Protein AF-A0A135VNR6-F1 (afdb_monomer_lite)

Radius of gyration: 30.49 Å; chains: 1; bounding box: 58×22×102 Å

Sequence (135 aa):
MLNSDSDGDTMPDKFEIDVGLDPNNPADGNQDADGDNLSNAQEYSRGLNLFSIDSDSDLMDDLWEVENGLDPLVDDSMLDLDGDGITNLQEYLNGTNPQIPEAMETTVIWIATPVLVIAGISAFVYVLKRRETWN

Foldseek 3Di:
DQQDQQCPLQDGNVVCVVVVHDSNDSVQQQDQQCPLPQGVNNCVVLVADSNDLQRCPLPAGPVVCVVQVHRSNDNQQQPQQCPQPAGPVNCRVVVHRSNDRDDPPPPVPPPPVVVVVVVVVVVVVVVVVVVVVPD

pLDDT: mean 88.65, std 15.06, range [51.91, 98.69]

Secondary structure (DSSP, 8-state):
-TTS-SSSSSS-HHHHHHHT--TT-TTSTTS-SSSSS--HHHHHHHT--TT-SSSSSSSS-HHHHHHHT--TTS--TT--SSSSS--HHHHHHHT--TTS-------TTSSHHHHHHHHHHHHHHHHHHHHHTT-

Structure (mmCIF, N/CA/C/O backbone):
data_AF-A0A135VNR6-F1
#
_entry.id   AF-A0A135VNR6-F1
#
loop_
_atom_site.group_PDB
_atom_site.id
_atom_site.type_symbol
_atom_site.label_atom_id
_atom_site.label_alt_id
_atom_site.label_comp_id
_atom_site.label_asym_id
_atom_site.label_entity_id
_atom_site.label_seq_id
_atom_site.pdbx_PDB_ins_code
_atom_site.Cartn_x
_atom_site.Cartn_y
_atom_site.Cartn_z
_atom_site.occupancy
_atom_site.B_iso_or_equiv
_atom_site.auth_seq_id
_atom_site.auth_comp_id
_atom_site.auth_asym_id
_atom_site.auth_atom_id
_atom_site.pdbx_PDB_model_num
ATOM 1 N N . MET A 1 1 ? 8.363 -6.045 -29.506 1.00 61.81 1 MET A N 1
ATOM 2 C CA . MET A 1 1 ? 9.253 -6.353 -28.374 1.00 61.81 1 MET A CA 1
ATOM 3 C C . MET A 1 1 ? 8.871 -5.582 -27.118 1.00 61.81 1 MET A C 1
ATOM 5 O O . MET A 1 1 ? 9.288 -6.006 -26.075 1.00 61.81 1 MET A O 1
ATOM 9 N N . LEU A 1 2 ? 7.976 -4.586 -27.183 1.00 64.12 2 LEU A N 1
ATOM 10 C CA . LEU A 1 2 ? 7.523 -3.801 -26.021 1.00 64.12 2 LEU A CA 1
ATOM 11 C C . LEU A 1 2 ? 6.749 -4.578 -24.930 1.00 64.12 2 LEU A C 1
ATOM 13 O O . LEU A 1 2 ? 6.486 -4.033 -23.874 1.00 64.12 2 LEU A O 1
ATOM 17 N N . ASN A 1 3 ? 6.353 -5.828 -25.187 1.00 76.38 3 ASN A N 1
ATOM 18 C CA . ASN A 1 3 ? 5.758 -6.706 -24.166 1.00 76.38 3 ASN A CA 1
ATOM 19 C C . ASN A 1 3 ? 6.787 -7.719 -23.628 1.00 76.38 3 ASN A C 1
ATOM 21 O O . ASN A 1 3 ? 6.398 -8.724 -23.040 1.00 76.38 3 ASN A O 1
ATOM 25 N N . SER A 1 4 ? 8.064 -7.536 -23.969 1.00 93.25 4 SER A N 1
ATOM 26 C CA . SER A 1 4 ? 9.166 -8.255 -23.339 1.00 93.25 4 SER A CA 1
ATOM 27 C C . SER A 1 4 ? 9.457 -7.603 -21.995 1.00 93.25 4 SER A C 1
ATOM 29 O O . SER A 1 4 ? 9.049 -6.472 -21.775 1.00 93.25 4 SER A O 1
ATOM 31 N N . ASP A 1 5 ? 10.138 -8.342 -21.141 1.00 95.38 5 ASP A N 1
ATOM 32 C CA . ASP A 1 5 ? 10.799 -7.872 -19.928 1.00 95.38 5 ASP A CA 1
ATOM 33 C C . ASP A 1 5 ? 12.298 -8.020 -20.240 1.00 95.38 5 ASP A C 1
ATOM 35 O O . ASP A 1 5 ? 12.792 -9.148 -20.390 1.00 95.38 5 ASP A O 1
ATOM 39 N N . SER A 1 6 ? 12.950 -6.917 -20.615 1.00 96.75 6 SER A N 1
ATOM 40 C CA . SER A 1 6 ? 14.284 -6.939 -21.231 1.00 96.75 6 SER A CA 1
ATOM 41 C C . SER A 1 6 ? 15.415 -7.128 -20.224 1.00 96.75 6 SER A C 1
ATOM 43 O O . SER A 1 6 ? 16.438 -7.724 -20.585 1.00 96.75 6 SER A O 1
ATOM 45 N N . ASP A 1 7 ? 15.247 -6.682 -18.984 1.00 96.00 7 ASP A N 1
ATOM 46 C CA . ASP A 1 7 ? 16.229 -6.839 -17.913 1.00 96.00 7 ASP A CA 1
ATOM 47 C C . ASP A 1 7 ? 15.869 -7.908 -16.869 1.00 96.00 7 ASP A C 1
ATOM 49 O O . ASP A 1 7 ? 16.750 -8.345 -16.119 1.00 96.00 7 ASP A O 1
ATOM 53 N N . GLY A 1 8 ? 14.651 -8.443 -16.919 1.00 95.94 8 GLY A N 1
ATOM 54 C CA . GLY A 1 8 ? 14.213 -9.593 -16.141 1.00 95.94 8 GLY A CA 1
ATOM 55 C C . GLY A 1 8 ? 13.763 -9.240 -14.729 1.00 95.94 8 GLY A C 1
ATOM 56 O O . GLY A 1 8 ? 13.911 -10.088 -13.839 1.00 95.94 8 GLY A O 1
ATOM 57 N N . ASP A 1 9 ? 13.270 -8.024 -14.501 1.00 95.62 9 ASP A N 1
ATOM 58 C CA . ASP A 1 9 ? 12.849 -7.545 -13.184 1.00 95.62 9 ASP A CA 1
ATOM 59 C C . ASP A 1 9 ? 11.347 -7.697 -12.900 1.00 95.62 9 ASP A C 1
ATOM 61 O O . ASP A 1 9 ? 10.864 -7.282 -11.845 1.00 95.62 9 ASP A O 1
ATOM 65 N N . THR A 1 10 ? 10.641 -8.407 -13.788 1.00 94.75 10 THR A N 1
ATOM 66 C CA . THR A 1 10 ? 9.203 -8.713 -13.761 1.00 94.75 10 THR A CA 1
ATOM 67 C C . THR A 1 10 ? 8.278 -7.603 -14.254 1.00 94.75 10 THR A C 1
ATOM 69 O O . THR A 1 10 ? 7.064 -7.836 -14.349 1.00 94.75 10 THR A O 1
ATOM 72 N N . MET A 1 11 ? 8.819 -6.455 -14.661 1.00 96.38 11 MET A N 1
ATOM 73 C CA . MET A 1 11 ? 8.074 -5.410 -15.353 1.00 96.38 11 MET A CA 1
ATOM 74 C C . MET A 1 11 ? 8.299 -5.499 -16.876 1.00 96.38 11 MET A C 1
A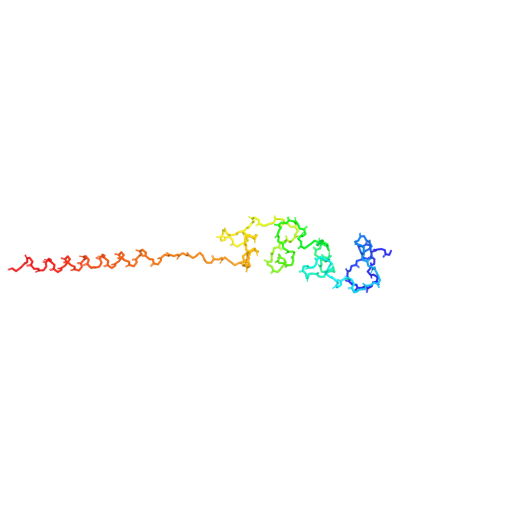TOM 76 O O . MET A 1 11 ? 9.396 -5.775 -17.342 1.00 96.38 11 MET A O 1
ATOM 80 N N . PRO A 1 12 ? 7.257 -5.344 -17.716 1.00 96.94 12 PRO A N 1
ATOM 81 C CA . PRO A 1 12 ? 7.447 -5.285 -19.165 1.00 96.94 12 PRO A CA 1
ATOM 82 C C . PRO A 1 12 ? 7.999 -3.934 -19.631 1.00 96.94 12 PRO A C 1
ATOM 84 O O . PRO A 1 12 ? 7.494 -2.898 -19.197 1.00 96.94 12 PRO A O 1
ATOM 87 N N . ASP A 1 13 ? 8.828 -3.937 -20.682 1.00 96.69 13 ASP A N 1
ATOM 88 C CA . ASP A 1 13 ? 9.467 -2.742 -21.255 1.00 96.69 13 ASP A CA 1
ATOM 89 C C . ASP A 1 13 ? 8.479 -1.590 -21.494 1.00 96.69 13 ASP A C 1
ATOM 91 O O . ASP A 1 13 ? 8.785 -0.413 -21.319 1.00 96.69 13 ASP A O 1
ATOM 95 N N . LYS A 1 14 ? 7.272 -1.911 -21.987 1.00 96.19 14 LYS A N 1
ATOM 96 C CA . LYS A 1 14 ? 6.240 -0.905 -22.251 1.00 96.19 14 LYS A CA 1
ATOM 97 C C . LYS A 1 14 ? 5.805 -0.204 -20.973 1.00 96.19 14 LYS A C 1
ATOM 99 O O . LYS A 1 14 ? 5.604 1.005 -21.015 1.00 96.19 14 LYS A O 1
ATOM 104 N N . PHE A 1 15 ? 5.575 -0.972 -19.915 1.00 96.19 15 PHE A N 1
ATOM 105 C CA . PHE A 1 15 ? 5.139 -0.431 -18.640 1.00 96.19 15 PHE A CA 1
ATOM 106 C C . PHE A 1 15 ? 6.222 0.489 -18.089 1.00 96.19 15 PHE A C 1
ATOM 108 O O . 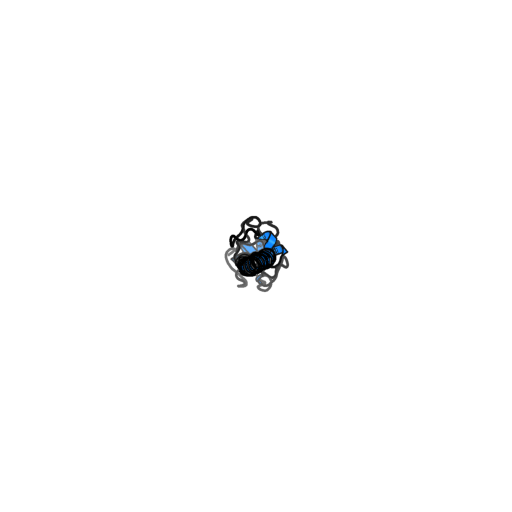PHE A 1 15 ? 5.938 1.656 -17.846 1.00 96.19 15 PHE A O 1
ATOM 115 N N . GLU A 1 16 ? 7.462 0.009 -18.036 1.00 97.56 16 GLU A N 1
ATOM 116 C CA . GLU A 1 16 ? 8.613 0.776 -17.558 1.00 97.56 16 GLU A CA 1
ATOM 117 C C . GLU A 1 16 ? 8.773 2.097 -18.317 1.00 97.56 16 GLU A C 1
ATOM 119 O O . GLU A 1 16 ? 8.851 3.160 -17.710 1.00 97.56 16 GLU A O 1
ATOM 124 N N . ILE A 1 17 ? 8.693 2.070 -19.652 1.00 96.50 17 ILE A N 1
ATOM 125 C CA . ILE A 1 17 ? 8.726 3.287 -20.477 1.00 96.50 17 ILE A CA 1
ATOM 126 C C . ILE A 1 17 ? 7.543 4.220 -20.175 1.00 96.50 17 ILE A C 1
ATOM 128 O O . ILE A 1 17 ? 7.719 5.440 -20.168 1.00 96.50 17 ILE A O 1
ATOM 132 N N . ASP A 1 18 ? 6.339 3.673 -19.982 1.00 96.00 18 ASP A N 1
ATOM 133 C CA . ASP A 1 18 ? 5.130 4.458 -19.720 1.00 96.00 18 ASP A CA 1
ATOM 134 C C . ASP A 1 18 ? 5.193 5.148 -18.337 1.00 96.00 18 ASP A C 1
ATOM 136 O O . ASP A 1 18 ? 4.691 6.268 -18.207 1.00 96.00 18 ASP A O 1
ATOM 140 N N . VAL A 1 19 ? 5.836 4.526 -17.338 1.00 95.88 19 VAL A N 1
ATOM 141 C CA . VAL A 1 19 ? 6.018 5.082 -15.981 1.00 95.88 19 VAL A CA 1
ATOM 142 C C . VAL A 1 19 ? 7.349 5.822 -15.777 1.00 95.88 19 VAL A C 1
ATOM 144 O O . VAL A 1 19 ? 7.509 6.536 -14.792 1.00 95.88 19 VAL A O 1
ATOM 147 N N . GLY A 1 20 ? 8.282 5.734 -16.728 1.00 96.19 20 GLY A N 1
ATOM 148 C CA . GLY A 1 20 ? 9.567 6.442 -16.694 1.00 96.19 20 GLY A CA 1
ATOM 149 C C . GLY A 1 20 ? 10.717 5.693 -16.008 1.00 96.19 20 GLY A C 1
ATOM 150 O O . GLY A 1 20 ? 11.702 6.336 -15.641 1.00 96.19 20 GLY A O 1
ATOM 151 N N . LEU A 1 21 ? 10.602 4.373 -15.859 1.00 97.06 21 LEU A N 1
ATOM 152 C CA . LEU A 1 21 ? 11.682 3.460 -15.464 1.00 97.06 21 LEU A CA 1
ATOM 153 C C . LEU A 1 21 ? 12.558 3.083 -16.681 1.00 97.06 21 LEU A C 1
ATOM 155 O O . LEU A 1 21 ? 12.223 3.420 -17.826 1.00 97.06 21 LEU A O 1
ATOM 159 N N . ASP A 1 22 ? 13.717 2.459 -16.451 1.00 97.31 22 ASP A N 1
ATOM 160 C CA . ASP A 1 22 ? 14.655 2.061 -17.508 1.00 97.31 22 ASP A CA 1
ATOM 161 C C . ASP A 1 22 ? 14.542 0.558 -17.814 1.00 97.31 22 ASP A C 1
ATOM 163 O O . ASP A 1 22 ? 15.091 -0.229 -17.053 1.00 97.31 22 ASP A O 1
ATOM 167 N N . PRO A 1 23 ? 14.015 0.161 -18.995 1.00 97.38 23 PRO A N 1
ATOM 168 C CA . PRO A 1 23 ? 13.784 -1.243 -19.369 1.00 97.38 23 PRO A CA 1
ATOM 169 C C . PRO A 1 23 ? 15.048 -2.098 -19.548 1.00 97.38 23 PRO A C 1
ATOM 171 O O . PRO A 1 23 ? 15.014 -3.183 -20.123 1.00 97.38 23 PRO A O 1
ATOM 174 N N . ASN A 1 24 ? 16.222 -1.573 -19.207 1.00 97.25 24 ASN A N 1
ATOM 175 C CA . ASN A 1 24 ? 17.488 -2.302 -19.238 1.00 97.25 24 ASN A CA 1
ATOM 176 C C . ASN A 1 24 ? 18.200 -2.278 -17.875 1.00 97.25 24 ASN A C 1
ATOM 178 O O . ASN A 1 24 ? 19.387 -2.629 -17.805 1.00 97.25 24 ASN A O 1
ATOM 182 N N . ASN A 1 25 ? 17.529 -1.817 -16.823 1.00 97.81 25 ASN A N 1
ATOM 183 C CA . ASN A 1 25 ? 18.071 -1.628 -15.493 1.00 97.81 25 ASN A CA 1
ATOM 184 C C . ASN A 1 25 ? 17.238 -2.380 -14.434 1.00 97.81 25 ASN A C 1
ATOM 186 O O . ASN A 1 25 ? 16.463 -1.764 -13.709 1.00 97.81 25 ASN A O 1
ATOM 190 N N . PRO A 1 26 ? 17.573 -3.645 -14.126 1.00 97.25 26 PRO A N 1
ATOM 191 C CA . PRO A 1 26 ? 16.743 -4.477 -13.249 1.00 97.25 26 PRO A CA 1
ATOM 192 C C . PRO A 1 26 ? 16.772 -4.044 -11.770 1.00 97.25 26 PRO A C 1
ATOM 194 O O . PRO A 1 26 ? 16.210 -4.686 -10.879 1.00 97.25 26 PRO A O 1
ATOM 197 N N . ALA A 1 27 ? 17.554 -3.009 -11.454 1.00 98.06 27 ALA A N 1
ATOM 198 C CA . ALA A 1 27 ? 17.629 -2.449 -10.120 1.00 98.06 27 ALA A CA 1
ATOM 199 C C . ALA A 1 27 ? 16.468 -1.495 -9.827 1.00 98.06 27 ALA A C 1
ATOM 201 O O . ALA A 1 27 ? 16.217 -1.257 -8.648 1.00 98.06 27 ALA A O 1
ATOM 202 N N . ASP A 1 28 ? 15.801 -0.918 -10.832 1.00 97.44 28 ASP A N 1
ATOM 203 C CA . ASP A 1 28 ? 14.672 -0.020 -10.586 1.00 97.44 28 ASP A CA 1
ATOM 204 C C . ASP A 1 28 ? 13.355 -0.749 -10.299 1.00 97.44 28 ASP A C 1
ATOM 206 O O . ASP A 1 28 ? 12.601 -0.239 -9.477 1.00 97.44 28 ASP A O 1
ATOM 210 N N . GLY A 1 29 ? 13.157 -1.994 -10.739 1.00 97.50 29 GLY A N 1
ATOM 211 C CA . GLY A 1 29 ? 12.099 -2.854 -10.195 1.00 97.50 29 GLY A CA 1
ATOM 212 C C . GLY A 1 29 ? 12.210 -3.136 -8.699 1.00 97.50 29 GLY A C 1
ATOM 213 O O . GLY A 1 29 ? 11.201 -3.388 -8.046 1.00 97.50 29 GLY A O 1
ATOM 214 N N . ASN A 1 30 ? 13.419 -3.048 -8.130 1.00 97.94 30 ASN A N 1
ATOM 215 C CA . ASN A 1 30 ? 13.665 -3.184 -6.688 1.00 97.94 30 ASN A CA 1
ATOM 216 C C . ASN A 1 30 ? 13.695 -1.839 -5.940 1.00 97.94 30 ASN A C 1
ATOM 218 O O . ASN A 1 30 ? 13.931 -1.829 -4.731 1.00 97.94 30 ASN A O 1
ATOM 222 N N . GLN A 1 31 ? 13.548 -0.713 -6.642 1.00 98.25 31 GLN A N 1
ATOM 223 C CA . GLN A 1 31 ? 13.379 0.583 -5.990 1.00 98.25 31 GLN A CA 1
ATOM 224 C C . GLN A 1 31 ? 11.960 0.702 -5.441 1.00 98.25 31 GLN A C 1
ATOM 226 O O . GLN A 1 31 ? 11.079 -0.052 -5.828 1.00 98.25 31 GLN A O 1
ATOM 231 N N . ASP A 1 32 ? 11.792 1.642 -4.526 1.00 98.12 32 ASP A N 1
ATOM 232 C CA . ASP A 1 32 ? 10.552 1.989 -3.840 1.00 98.12 32 ASP A CA 1
ATOM 233 C C . ASP A 1 32 ? 10.326 3.469 -4.168 1.00 98.12 32 ASP A C 1
ATOM 235 O O . ASP A 1 32 ? 11.054 4.342 -3.673 1.00 98.12 32 ASP A O 1
ATOM 239 N N . ALA A 1 33 ? 9.511 3.724 -5.191 1.00 97.62 33 ALA A N 1
ATOM 240 C CA . ALA A 1 33 ? 9.443 5.035 -5.827 1.00 97.62 33 ALA A CA 1
ATOM 241 C C . ALA A 1 33 ? 8.597 6.044 -5.037 1.00 97.62 33 ALA A C 1
ATOM 243 O O . ALA A 1 33 ? 8.855 7.251 -5.145 1.00 97.62 33 ALA A O 1
ATOM 244 N N . ASP A 1 34 ? 7.652 5.582 -4.225 1.00 97.81 34 ASP A N 1
ATOM 245 C CA . ASP A 1 34 ? 6.783 6.407 -3.391 1.00 97.81 34 ASP A CA 1
ATOM 246 C C . ASP A 1 34 ? 7.151 6.380 -1.895 1.00 97.81 34 ASP A C 1
ATOM 248 O O . ASP A 1 34 ? 6.871 7.351 -1.186 1.00 97.81 34 ASP A O 1
ATOM 252 N N . GLY A 1 35 ? 7.899 5.373 -1.443 1.00 97.88 35 GLY A N 1
ATOM 253 C CA . GLY A 1 35 ? 8.437 5.263 -0.094 1.00 97.88 35 GLY A CA 1
ATOM 254 C C . GLY A 1 35 ? 7.556 4.486 0.884 1.00 97.88 35 GLY A C 1
ATOM 255 O O . GLY A 1 35 ? 7.718 4.698 2.093 1.00 97.88 35 GLY A O 1
ATOM 256 N N . ASP A 1 36 ? 6.635 3.641 0.412 1.00 96.81 36 ASP A N 1
ATOM 257 C CA . ASP A 1 36 ? 5.752 2.831 1.266 1.00 96.81 36 ASP A CA 1
ATOM 258 C C . ASP A 1 36 ? 6.376 1.478 1.691 1.00 96.81 36 ASP A C 1
ATOM 260 O O . ASP A 1 36 ? 5.867 0.797 2.583 1.00 96.81 36 ASP A O 1
ATOM 264 N N . ASN A 1 37 ? 7.569 1.153 1.177 1.00 97.69 37 ASN A N 1
ATOM 265 C CA . ASN A 1 37 ? 8.312 -0.110 1.313 1.00 97.69 37 ASN A CA 1
ATOM 266 C C . ASN A 1 37 ? 7.799 -1.295 0.474 1.00 97.69 37 ASN A C 1
ATOM 268 O O . ASN A 1 37 ? 8.261 -2.429 0.681 1.00 97.69 37 ASN A O 1
ATOM 272 N N . LEU A 1 38 ? 6.925 -1.067 -0.500 1.00 98.06 38 LEU A N 1
ATOM 273 C CA . LEU A 1 38 ? 6.730 -1.948 -1.641 1.00 98.06 38 LEU A CA 1
ATOM 274 C C . LEU A 1 38 ? 7.715 -1.555 -2.747 1.00 98.06 38 LEU A C 1
ATOM 276 O O . LEU A 1 38 ? 7.985 -0.396 -3.022 1.00 98.06 38 LEU A O 1
ATOM 280 N N . SER A 1 39 ? 8.329 -2.550 -3.384 1.00 98.38 39 SER A N 1
ATOM 281 C CA . SER A 1 39 ? 9.148 -2.274 -4.570 1.00 98.38 39 SER A CA 1
ATOM 282 C C . SER A 1 39 ? 8.265 -2.019 -5.796 1.00 98.38 39 SER A C 1
ATOM 284 O O . SER A 1 39 ? 7.239 -2.685 -5.938 1.00 98.38 39 SER A O 1
ATOM 286 N N . ASN A 1 40 ? 8.740 -1.247 -6.768 1.00 98.38 40 ASN A N 1
ATOM 287 C CA . ASN A 1 40 ? 8.048 -0.978 -8.032 1.00 98.38 40 ASN A CA 1
ATOM 288 C C . ASN A 1 40 ? 7.516 -2.256 -8.719 1.00 98.38 40 ASN A C 1
ATOM 290 O O . ASN A 1 40 ? 6.384 -2.305 -9.202 1.00 98.38 40 ASN A O 1
ATOM 294 N N . ALA A 1 41 ? 8.306 -3.337 -8.727 1.00 98.00 41 ALA A N 1
ATOM 295 C CA . ALA A 1 41 ? 7.895 -4.627 -9.286 1.00 98.00 41 ALA A CA 1
ATOM 296 C C . ALA A 1 41 ? 6.773 -5.307 -8.470 1.00 98.00 41 ALA A C 1
ATOM 298 O O . ALA A 1 41 ? 5.873 -5.948 -9.022 1.00 98.00 41 ALA A O 1
ATOM 299 N N . GLN A 1 42 ? 6.808 -5.165 -7.143 1.00 98.38 42 GLN A N 1
ATOM 300 C CA . GLN A 1 42 ? 5.766 -5.651 -6.235 1.00 98.38 42 GLN A CA 1
ATOM 301 C C . GLN A 1 42 ? 4.453 -4.897 -6.436 1.00 98.38 42 GLN A C 1
ATOM 303 O O . GLN A 1 42 ? 3.402 -5.544 -6.470 1.00 98.38 42 GLN A O 1
ATOM 308 N N . GLU A 1 43 ? 4.510 -3.582 -6.592 1.00 98.38 43 GLU A N 1
ATOM 309 C CA . GLU A 1 43 ? 3.353 -2.741 -6.885 1.00 98.38 43 GLU A CA 1
ATOM 310 C C . GLU A 1 43 ? 2.767 -3.065 -8.259 1.00 98.38 43 GLU A C 1
ATOM 312 O O . GLU A 1 43 ? 1.583 -3.393 -8.368 1.00 98.38 43 GLU A O 1
ATOM 317 N N . TYR A 1 44 ? 3.612 -3.135 -9.294 1.00 97.94 44 TYR A N 1
ATOM 318 C CA . TYR A 1 44 ? 3.199 -3.540 -10.639 1.00 97.94 44 TYR A CA 1
ATOM 319 C C . TYR A 1 44 ? 2.487 -4.901 -10.634 1.00 97.94 44 TYR A C 1
ATOM 321 O O . TYR A 1 44 ? 1.425 -5.060 -11.240 1.00 97.94 44 TYR A O 1
ATOM 329 N N . SER A 1 45 ? 3.031 -5.887 -9.910 1.00 97.62 45 SER A N 1
ATOM 330 C CA . SER A 1 45 ? 2.437 -7.228 -9.820 1.00 97.62 45 SER A CA 1
ATOM 331 C C . SER A 1 45 ? 1.059 -7.252 -9.143 1.00 97.62 45 SER A C 1
ATOM 333 O O . SER A 1 45 ? 0.271 -8.166 -9.401 1.00 97.62 45 SER A O 1
ATOM 335 N N . ARG A 1 46 ? 0.772 -6.255 -8.296 1.00 97.50 46 ARG A N 1
ATOM 336 C CA . ARG A 1 46 ? -0.510 -6.066 -7.603 1.00 97.50 46 ARG A CA 1
ATOM 337 C C . ARG A 1 46 ? -1.453 -5.112 -8.339 1.00 97.50 46 ARG A C 1
ATOM 339 O O . ARG A 1 46 ? -2.641 -5.111 -8.045 1.00 97.50 46 ARG A O 1
ATOM 346 N N . GLY A 1 47 ? -0.956 -4.372 -9.329 1.00 97.44 47 GLY A N 1
ATOM 347 C CA . GLY A 1 47 ? -1.719 -3.340 -10.029 1.00 97.44 47 GLY A CA 1
ATOM 348 C C . GLY A 1 47 ? -1.841 -2.030 -9.248 1.00 97.44 47 GLY A C 1
ATOM 349 O O . GLY A 1 47 ? -2.750 -1.259 -9.546 1.00 97.44 47 GLY A O 1
ATOM 350 N N . LEU A 1 48 ? -0.945 -1.808 -8.283 1.00 98.25 48 LEU A N 1
ATOM 351 C CA . LEU A 1 48 ? -0.855 -0.593 -7.474 1.00 98.25 48 LEU A CA 1
ATOM 352 C C . LEU A 1 48 ? -0.188 0.551 -8.247 1.00 98.25 48 LEU A C 1
ATOM 354 O O . LEU A 1 48 ? 0.336 0.370 -9.356 1.00 98.25 48 LEU A O 1
ATOM 358 N N . ASN A 1 49 ? -0.241 1.744 -7.672 1.00 97.75 49 ASN A N 1
ATOM 359 C CA . ASN A 1 49 ? 0.334 2.951 -8.229 1.00 97.75 49 ASN A CA 1
ATOM 360 C C . ASN A 1 49 ? 1.730 3.224 -7.658 1.00 97.75 49 ASN A C 1
ATOM 362 O O . ASN A 1 49 ? 1.836 3.860 -6.624 1.00 97.75 49 ASN A O 1
ATOM 366 N N . LEU A 1 50 ? 2.758 2.942 -8.469 1.00 97.81 50 LEU A N 1
ATOM 367 C CA . LEU A 1 50 ? 4.198 3.128 -8.189 1.00 97.81 50 LEU A CA 1
ATOM 368 C C . LEU A 1 50 ? 4.631 4.486 -7.611 1.00 97.81 50 LEU A C 1
ATOM 370 O O . LEU A 1 50 ? 5.789 4.685 -7.260 1.00 97.81 50 LEU A O 1
ATOM 374 N N . PHE A 1 51 ? 3.765 5.493 -7.649 1.00 97.81 51 PHE A N 1
ATOM 375 C CA . PHE A 1 51 ? 4.077 6.848 -7.210 1.00 97.81 51 PHE A CA 1
ATOM 376 C C . PHE A 1 51 ? 3.096 7.359 -6.151 1.00 97.81 51 PHE A C 1
ATOM 378 O O . PHE A 1 51 ? 2.991 8.579 -5.969 1.00 97.81 51 PHE A O 1
ATOM 385 N N . SER A 1 52 ? 2.344 6.467 -5.506 1.00 98.38 52 SER A N 1
ATOM 386 C CA . SER A 1 52 ? 1.343 6.808 -4.502 1.00 98.38 52 SER A CA 1
ATOM 387 C C . SER A 1 52 ? 1.302 5.763 -3.401 1.00 98.38 52 SER A C 1
ATOM 389 O O . SER A 1 52 ? 0.771 4.687 -3.619 1.00 98.38 52 SER A O 1
ATOM 391 N N . ILE A 1 53 ? 1.710 6.188 -2.202 1.00 98.44 53 ILE A N 1
ATOM 392 C CA . ILE A 1 53 ? 1.695 5.380 -0.969 1.00 98.44 53 ILE A CA 1
ATOM 393 C C . ILE A 1 53 ? 0.296 4.811 -0.658 1.00 98.44 53 ILE A C 1
ATOM 395 O O . ILE A 1 53 ? 0.170 3.871 0.111 1.00 98.44 53 ILE A O 1
ATOM 399 N N . ASP A 1 54 ? -0.743 5.424 -1.222 1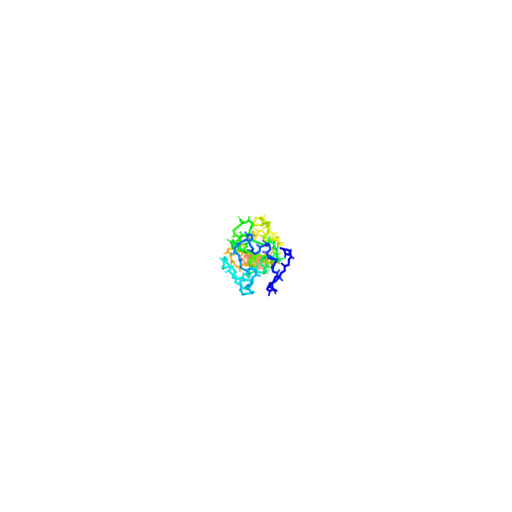.00 98.56 54 ASP A N 1
ATOM 400 C CA . ASP A 1 54 ? -2.163 5.119 -1.057 1.00 98.56 54 ASP A CA 1
ATOM 401 C C . ASP A 1 54 ? -2.787 5.115 -2.469 1.00 98.56 54 ASP A C 1
ATOM 403 O O . ASP A 1 54 ? -2.966 6.172 -3.102 1.00 98.56 54 ASP A O 1
ATOM 407 N N . SER A 1 55 ? -2.984 3.927 -3.038 1.00 98.56 55 SER A N 1
ATOM 408 C CA . SER A 1 55 ? -3.362 3.720 -4.439 1.00 98.56 55 SER A CA 1
ATOM 409 C C . SER A 1 55 ? -4.821 4.064 -4.727 1.00 98.56 55 SER A C 1
ATOM 411 O O . SER A 1 55 ? -5.133 4.528 -5.835 1.00 98.56 55 SER A O 1
ATOM 413 N N . ASP A 1 56 ? -5.716 3.874 -3.761 1.00 98.44 56 ASP A N 1
ATOM 414 C CA . ASP A 1 56 ? -7.145 4.161 -3.895 1.00 98.44 56 ASP A CA 1
ATOM 415 C C . ASP A 1 56 ? -7.580 5.499 -3.273 1.00 98.44 56 ASP A C 1
ATOM 417 O O . ASP A 1 56 ? -8.686 5.984 -3.549 1.00 98.44 56 ASP A O 1
ATOM 421 N N . SER A 1 57 ? -6.651 6.174 -2.594 1.00 98.44 57 SER A N 1
ATOM 422 C CA . SER A 1 57 ? -6.808 7.480 -1.956 1.00 98.44 57 SER A CA 1
ATOM 423 C C . SER A 1 57 ? -7.779 7.487 -0.772 1.00 98.44 57 SER A C 1
ATOM 425 O O . SER A 1 57 ? -8.483 8.493 -0.575 1.00 98.44 57 SER A O 1
ATOM 427 N N . ASP A 1 58 ? -7.830 6.403 0.002 1.00 98.50 58 ASP A N 1
ATOM 428 C CA . ASP A 1 58 ? -8.716 6.246 1.157 1.00 98.50 58 ASP A CA 1
ATOM 429 C C . ASP A 1 58 ? -8.089 6.589 2.525 1.00 98.50 58 ASP A C 1
ATOM 431 O O . ASP A 1 58 ? -8.784 6.613 3.551 1.00 98.50 58 ASP A O 1
ATOM 435 N N . LEU A 1 59 ? -6.828 7.044 2.506 1.00 98.44 59 LEU A N 1
ATOM 436 C CA . LEU A 1 59 ? -5.991 7.443 3.643 1.00 98.44 59 LEU A CA 1
ATOM 437 C C . LEU A 1 59 ? -5.331 6.286 4.410 1.00 98.44 59 LEU A C 1
ATOM 439 O O . LEU A 1 59 ? -4.836 6.531 5.520 1.00 98.44 59 LEU A O 1
ATOM 443 N N . MET A 1 60 ? -5.304 5.079 3.850 1.00 98.62 60 MET A N 1
ATOM 444 C CA . MET A 1 60 ? -4.506 3.949 4.332 1.00 98.62 60 MET A CA 1
ATOM 445 C C . MET A 1 60 ? -3.359 3.662 3.348 1.00 98.62 60 MET A C 1
ATOM 447 O O . MET A 1 60 ? -3.486 3.891 2.154 1.00 98.62 60 MET A O 1
ATOM 451 N N . ASP A 1 61 ? -2.195 3.251 3.861 1.00 98.25 61 ASP A N 1
ATOM 452 C CA . ASP A 1 61 ? -1.030 2.972 3.004 1.00 98.25 61 ASP A CA 1
ATOM 453 C C . ASP A 1 61 ? -1.170 1.575 2.368 1.00 98.25 61 ASP A C 1
ATOM 455 O O . ASP A 1 61 ? -1.477 0.613 3.085 1.00 98.25 61 ASP A O 1
ATOM 459 N N . ASP A 1 62 ? -0.812 1.428 1.090 1.00 98.69 62 ASP A N 1
ATOM 460 C CA . ASP A 1 62 ? -0.907 0.185 0.310 1.00 98.69 62 ASP A CA 1
ATOM 461 C C . ASP A 1 62 ? -0.264 -1.006 1.038 1.00 98.69 62 ASP A C 1
ATOM 463 O O . ASP A 1 62 ? -0.852 -2.089 1.162 1.00 98.69 62 ASP A O 1
ATOM 467 N N . LEU A 1 63 ? 0.958 -0.825 1.562 1.00 98.44 63 LEU A N 1
ATOM 468 C CA . LEU A 1 63 ? 1.629 -1.859 2.351 1.00 98.44 63 LEU A CA 1
ATOM 469 C C . LEU A 1 63 ? 0.799 -2.287 3.565 1.00 98.44 63 LEU A C 1
ATOM 471 O O . LEU A 1 63 ? 0.700 -3.486 3.845 1.00 98.44 63 LEU A O 1
ATOM 475 N N . TRP A 1 64 ? 0.233 -1.332 4.306 1.00 98.44 64 TRP A N 1
ATOM 476 C CA . TRP A 1 64 ? -0.526 -1.644 5.512 1.00 98.44 64 TRP A CA 1
ATOM 477 C C . TRP A 1 64 ? -1.786 -2.431 5.168 1.00 98.44 64 TRP A C 1
ATOM 479 O O . TRP A 1 64 ? -2.069 -3.433 5.828 1.00 98.44 64 TRP A O 1
ATOM 489 N N . GLU A 1 65 ? -2.501 -2.041 4.119 1.00 98.56 65 GLU A N 1
ATOM 490 C CA . GLU A 1 65 ? -3.687 -2.756 3.655 1.00 98.56 65 GLU A CA 1
ATOM 491 C C . GLU A 1 65 ? -3.347 -4.184 3.218 1.00 98.56 65 GLU A C 1
ATOM 493 O O . GLU A 1 65 ? -3.981 -5.146 3.665 1.00 98.56 65 GLU A O 1
ATOM 498 N N . VAL A 1 66 ? -2.268 -4.354 2.444 1.00 97.75 66 VAL A N 1
ATOM 499 C CA . VAL A 1 66 ? -1.762 -5.672 2.028 1.00 97.75 66 VAL A CA 1
ATOM 500 C C . VAL A 1 66 ? -1.397 -6.544 3.234 1.00 97.75 66 VAL A C 1
ATOM 502 O O . VAL A 1 66 ? -1.711 -7.739 3.249 1.00 97.75 66 VAL A O 1
ATOM 505 N N . GLU A 1 67 ? -0.727 -5.986 4.245 1.00 97.81 67 GLU A N 1
ATOM 506 C CA . GLU A 1 67 ? -0.345 -6.713 5.462 1.00 97.81 67 GLU A CA 1
ATOM 507 C C . GLU A 1 67 ? -1.548 -7.054 6.353 1.00 97.81 67 GLU A C 1
ATOM 509 O O . GLU A 1 67 ? -1.529 -8.079 7.045 1.00 97.81 67 GLU A O 1
ATOM 514 N N . ASN A 1 68 ? -2.606 -6.242 6.301 1.00 97.88 68 ASN A N 1
ATOM 515 C CA . ASN A 1 68 ? -3.815 -6.398 7.104 1.00 97.88 68 ASN A CA 1
ATOM 516 C C . ASN A 1 68 ? -4.993 -7.026 6.348 1.00 97.88 68 ASN A C 1
ATOM 518 O O . ASN A 1 68 ? -6.064 -7.194 6.929 1.00 97.88 68 ASN A O 1
ATOM 522 N N . GLY A 1 69 ? -4.775 -7.505 5.123 1.00 96.69 69 GLY A N 1
ATOM 523 C CA . GLY A 1 69 ? -5.754 -8.295 4.375 1.00 96.69 69 GLY A CA 1
ATOM 524 C C . GLY A 1 69 ? -6.913 -7.485 3.794 1.00 96.69 69 GLY A C 1
ATOM 525 O O . GLY A 1 69 ? -7.964 -8.072 3.527 1.00 96.69 69 GLY A O 1
ATOM 526 N N . LEU A 1 70 ? -6.710 -6.182 3.609 1.00 98.25 70 LEU A N 1
ATOM 527 C CA . LEU A 1 70 ? -7.600 -5.273 2.890 1.00 98.25 70 LEU A CA 1
ATOM 528 C C . LEU A 1 70 ? -7.219 -5.210 1.401 1.00 98.25 70 LEU A C 1
ATOM 530 O O . LEU A 1 70 ? -6.265 -5.871 0.968 1.00 98.25 70 LEU A O 1
ATOM 534 N N . ASP A 1 71 ? -8.020 -4.503 0.605 1.00 97.88 71 ASP A N 1
ATOM 535 C CA . ASP A 1 71 ? -7.811 -4.345 -0.837 1.00 97.88 71 ASP A CA 1
ATOM 536 C C . ASP A 1 71 ? -7.373 -2.904 -1.156 1.00 97.88 71 ASP A C 1
ATOM 538 O O . ASP A 1 71 ? -8.252 -2.059 -1.276 1.00 97.88 71 ASP A O 1
ATOM 542 N N . PRO A 1 72 ? -6.073 -2.644 -1.410 1.00 98.38 72 PRO A N 1
ATOM 543 C CA . PRO A 1 72 ? -5.520 -1.291 -1.623 1.00 98.38 72 PRO A CA 1
ATOM 544 C C . PRO A 1 72 ? -5.949 -0.613 -2.938 1.00 98.38 72 PRO A C 1
ATOM 546 O O . PRO A 1 72 ? -5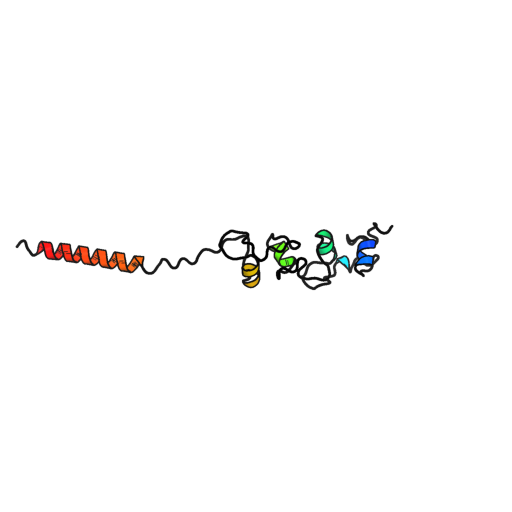.347 0.338 -3.432 1.00 98.38 72 PRO A O 1
ATOM 549 N N . LEU A 1 73 ? -6.945 -1.182 -3.615 1.00 98.56 73 LEU A N 1
ATOM 550 C CA . LEU A 1 73 ? -7.536 -0.657 -4.843 1.00 98.56 73 LEU A CA 1
ATOM 551 C C . LEU A 1 73 ? -9.010 -0.272 -4.640 1.00 98.56 73 LEU A C 1
ATOM 553 O O . LEU A 1 73 ? -9.710 0.010 -5.627 1.00 98.56 73 LEU A O 1
ATOM 557 N N . VAL A 1 74 ? -9.512 -0.316 -3.405 1.00 98.38 74 VAL A N 1
ATOM 558 C CA . VAL A 1 74 ? -10.915 -0.115 -3.055 1.00 98.38 74 VAL A CA 1
ATOM 559 C C . VAL A 1 74 ? -11.028 0.633 -1.731 1.00 98.38 74 VAL A C 1
ATOM 561 O O . VAL A 1 74 ? -10.866 0.014 -0.693 1.00 98.38 74 VAL A O 1
ATOM 564 N N . ASP A 1 75 ? -11.515 1.883 -1.793 1.00 98.50 75 ASP A N 1
ATOM 565 C CA . ASP A 1 75 ? -11.854 2.671 -0.597 1.00 98.50 75 ASP A CA 1
ATOM 566 C C . ASP A 1 75 ? -12.812 1.892 0.316 1.00 98.50 75 ASP A C 1
ATOM 568 O O . ASP A 1 75 ? -14.034 1.817 0.088 1.00 98.50 75 ASP A O 1
ATOM 572 N N . ASP A 1 76 ? -12.216 1.285 1.337 1.00 98.19 76 ASP A N 1
ATOM 573 C CA . ASP A 1 76 ? -12.858 0.478 2.356 1.00 98.19 76 ASP A CA 1
ATOM 574 C C . ASP A 1 76 ? -12.574 1.006 3.770 1.00 98.19 76 ASP A C 1
ATOM 576 O O . ASP A 1 76 ? -13.107 0.474 4.745 1.00 98.19 76 ASP A O 1
ATOM 580 N N . SER A 1 77 ? -11.897 2.156 3.866 1.00 98.56 77 SER A N 1
ATOM 581 C CA . SER A 1 77 ? -11.660 2.987 5.053 1.00 98.56 77 SER A CA 1
ATOM 582 C C . SER A 1 77 ? -12.821 3.067 6.062 1.00 98.56 77 SER A C 1
ATOM 584 O O . SER A 1 77 ? -12.612 3.127 7.282 1.00 98.56 77 SER A O 1
ATOM 586 N N . MET A 1 78 ? -14.064 3.086 5.564 1.00 98.50 78 MET A N 1
ATOM 587 C CA . MET A 1 78 ? -15.306 3.216 6.340 1.00 98.50 78 MET A CA 1
ATOM 588 C C . MET A 1 78 ? -16.008 1.884 6.642 1.00 98.50 78 MET A C 1
ATOM 590 O O . MET A 1 78 ? -17.057 1.889 7.301 1.00 98.50 78 MET A O 1
ATOM 594 N N . LEU A 1 79 ? -15.492 0.767 6.131 1.00 98.50 79 LEU A N 1
ATOM 595 C CA . LEU A 1 79 ? -15.934 -0.575 6.486 1.00 98.50 79 LEU A CA 1
ATOM 596 C C . LEU A 1 79 ? -15.332 -0.997 7.829 1.00 98.50 79 LEU A C 1
ATOM 598 O O . LEU A 1 79 ? -14.513 -0.299 8.415 1.00 98.50 79 LEU A O 1
ATOM 602 N N . ASP A 1 80 ? -15.829 -2.119 8.325 1.00 97.69 80 ASP A N 1
ATOM 603 C CA . ASP A 1 80 ? -15.486 -2.736 9.601 1.00 97.69 80 ASP A CA 1
ATOM 604 C C . ASP A 1 80 ? -15.299 -4.224 9.288 1.00 97.69 80 ASP A C 1
ATOM 606 O O . ASP A 1 80 ? -16.280 -4.960 9.099 1.00 97.69 80 ASP A O 1
ATOM 610 N N . LEU A 1 81 ? -14.046 -4.614 9.038 1.00 97.38 81 LEU A N 1
ATOM 611 C CA . LEU A 1 81 ? -13.710 -5.926 8.490 1.00 97.38 81 LEU A CA 1
ATOM 612 C C . LEU A 1 81 ? -14.039 -7.061 9.474 1.00 97.38 81 LEU A C 1
ATOM 614 O O . LEU A 1 81 ? -14.457 -8.144 9.040 1.00 97.38 81 LEU A O 1
ATOM 618 N N . ASP A 1 82 ? -13.915 -6.824 10.779 1.00 96.75 82 ASP A N 1
ATOM 619 C CA . ASP A 1 82 ? -14.129 -7.841 11.809 1.00 96.75 82 ASP A CA 1
ATOM 620 C C . ASP A 1 82 ? -15.460 -7.727 12.580 1.00 96.75 82 ASP A C 1
ATOM 622 O O . ASP A 1 82 ? -15.903 -8.701 13.211 1.00 96.75 82 ASP A O 1
ATOM 626 N N . GLY A 1 83 ? -16.170 -6.611 12.428 1.00 96.56 83 GLY A N 1
ATOM 627 C CA . GLY A 1 83 ? -17.524 -6.390 12.918 1.00 96.56 83 GLY A CA 1
ATOM 628 C C . GLY A 1 83 ? -17.612 -5.927 14.372 1.00 96.56 83 GLY A C 1
ATOM 629 O O . GLY A 1 83 ? -18.634 -6.203 15.022 1.00 96.56 83 GLY A O 1
ATOM 630 N N . ASP A 1 84 ? -16.575 -5.293 14.914 1.00 95.69 84 ASP A N 1
ATOM 631 C CA . ASP A 1 84 ? -16.535 -4.832 16.302 1.00 95.69 84 ASP A CA 1
ATOM 632 C C . ASP A 1 84 ? -17.047 -3.391 16.515 1.00 95.69 84 ASP A C 1
ATOM 634 O O . ASP A 1 84 ? -17.341 -2.980 17.649 1.00 95.69 84 ASP A O 1
ATOM 638 N N . GLY A 1 85 ? -17.284 -2.669 15.418 1.00 95.56 85 GLY A N 1
ATOM 639 C CA . GLY A 1 85 ? -17.776 -1.298 15.389 1.00 95.56 85 GLY A CA 1
ATOM 640 C C . GLY A 1 85 ? -16.700 -0.218 15.242 1.00 95.56 85 GLY A C 1
ATOM 641 O O . GLY A 1 85 ? -17.057 0.964 15.336 1.00 95.56 85 GLY A O 1
ATOM 642 N N . ILE A 1 86 ? -15.437 -0.585 15.027 1.00 96.44 86 ILE A N 1
ATOM 643 C CA . ILE A 1 86 ? -14.325 0.298 14.660 1.00 96.44 86 ILE A CA 1
ATOM 644 C C . ILE A 1 86 ? -14.102 0.169 13.143 1.00 96.44 86 ILE A C 1
ATOM 646 O O . ILE A 1 86 ? -14.298 -0.891 12.564 1.00 96.44 86 ILE A O 1
ATOM 650 N N . THR A 1 87 ? -13.815 1.278 12.453 1.00 98.31 87 THR A N 1
ATOM 651 C CA . THR A 1 87 ? -13.599 1.225 10.993 1.00 98.31 87 THR A CA 1
ATOM 652 C C . THR A 1 87 ? -12.150 0.894 10.648 1.00 98.31 87 THR A C 1
ATOM 654 O O . THR A 1 87 ? -11.258 1.286 11.399 1.00 98.31 87 THR A O 1
ATOM 657 N N . ASN A 1 88 ? -11.899 0.332 9.462 1.00 98.56 88 ASN A N 1
ATOM 658 C CA . ASN A 1 88 ? -10.549 0.028 8.963 1.00 98.56 88 ASN A CA 1
ATOM 659 C C . ASN A 1 88 ? -9.592 1.228 9.119 1.00 98.56 88 ASN A C 1
ATOM 661 O O . ASN A 1 88 ? -8.506 1.101 9.682 1.00 98.56 88 ASN A O 1
ATOM 665 N N . LEU A 1 89 ? -10.039 2.436 8.747 1.00 98.69 89 LEU A N 1
ATOM 666 C CA . LEU A 1 89 ? -9.242 3.658 8.911 1.00 98.69 89 LEU A CA 1
ATOM 667 C C . LEU A 1 89 ? -8.961 4.007 10.380 1.00 98.69 89 LEU A C 1
ATOM 669 O O . LEU A 1 89 ? -7.895 4.522 10.714 1.00 98.69 89 LEU A O 1
ATOM 673 N N . GLN A 1 90 ? -9.915 3.776 11.284 1.00 98.38 90 GLN A N 1
ATOM 674 C CA . GLN A 1 90 ? -9.682 4.001 12.712 1.00 98.38 90 GLN A CA 1
ATOM 675 C C . GLN A 1 90 ? -8.641 3.024 13.250 1.00 98.38 90 GLN A C 1
ATOM 677 O O . GLN A 1 90 ? -7.818 3.422 14.072 1.00 98.38 90 GLN A O 1
ATOM 682 N N . GLU A 1 91 ? -8.647 1.786 12.771 1.00 98.00 91 GLU A N 1
ATOM 683 C CA . GLU A 1 91 ? -7.661 0.779 13.144 1.00 98.00 91 GLU A CA 1
ATOM 684 C C . GLU A 1 91 ? -6.276 1.080 12.587 1.00 98.00 91 GLU A C 1
ATOM 686 O O . GLU A 1 91 ? -5.304 1.038 13.344 1.00 98.00 91 GLU A O 1
ATOM 691 N N . TYR A 1 92 ? -6.184 1.512 11.327 1.00 98.31 92 TYR A N 1
ATOM 692 C CA . TYR A 1 92 ? -4.957 2.047 10.735 1.00 98.31 92 TYR A CA 1
ATOM 693 C C . TYR A 1 92 ? -4.369 3.173 11.599 1.00 98.31 92 TYR A C 1
ATOM 695 O O . TYR A 1 92 ? -3.220 3.105 12.042 1.00 98.31 92 TYR A O 1
ATOM 703 N N . LEU A 1 93 ? -5.188 4.174 11.946 1.00 98.25 93 LEU A N 1
ATOM 704 C CA . LEU A 1 93 ? -4.766 5.309 12.775 1.00 98.25 93 LEU A CA 1
ATOM 705 C C . LEU A 1 93 ? -4.398 4.910 14.214 1.00 98.25 93 LEU A C 1
ATOM 707 O O . LEU A 1 93 ? -3.569 5.575 14.846 1.00 98.25 93 LEU A O 1
ATOM 711 N N . ASN A 1 94 ? -5.014 3.853 14.747 1.00 96.38 94 ASN A N 1
ATOM 712 C CA . ASN A 1 94 ? -4.744 3.335 16.088 1.00 96.38 94 ASN A CA 1
ATOM 713 C C . ASN A 1 94 ? -3.608 2.297 16.117 1.00 96.38 94 ASN A C 1
ATOM 715 O O . ASN A 1 94 ? -3.134 1.957 17.206 1.00 96.38 94 ASN A O 1
ATOM 719 N N . GLY A 1 95 ? -3.154 1.815 14.957 1.00 95.81 95 GLY A N 1
ATOM 720 C CA . GLY A 1 95 ? -2.194 0.720 14.835 1.00 95.81 95 GLY A CA 1
ATOM 721 C C . GLY A 1 95 ? -2.729 -0.615 15.365 1.00 95.81 95 GLY A C 1
ATOM 722 O O . GLY A 1 95 ? -1.955 -1.382 15.950 1.00 95.81 95 GLY A O 1
ATOM 723 N N . THR A 1 96 ? -4.036 -0.860 15.235 1.00 95.62 96 THR A N 1
ATOM 724 C CA . THR A 1 96 ? -4.685 -2.141 15.567 1.00 95.62 96 THR A CA 1
ATOM 725 C C . THR A 1 96 ? -4.827 -3.024 14.322 1.00 95.62 96 THR A C 1
ATOM 727 O O . THR A 1 96 ? -4.269 -2.701 13.273 1.00 95.62 96 THR A O 1
ATOM 730 N N . ASN A 1 97 ? -5.429 -4.209 14.468 1.00 95.62 97 ASN A N 1
ATOM 731 C CA . ASN A 1 97 ? -5.506 -5.201 13.398 1.00 95.62 97 ASN A CA 1
ATOM 732 C C . ASN A 1 97 ? -6.970 -5.390 12.974 1.00 95.62 97 ASN A C 1
ATOM 734 O O . ASN A 1 97 ? -7.684 -6.043 13.736 1.00 95.62 97 ASN A O 1
ATOM 738 N N . PRO A 1 98 ? -7.349 -5.002 11.739 1.00 97.44 98 PRO A N 1
ATOM 739 C CA . PRO A 1 98 ? -8.737 -5.024 11.266 1.00 97.44 98 PRO A CA 1
ATOM 740 C C . PRO A 1 98 ? -9.348 -6.404 11.071 1.00 97.44 98 PRO A C 1
ATOM 742 O O . PRO A 1 98 ? -10.486 -6.551 10.639 1.00 97.44 98 PRO A O 1
ATOM 745 N N . GLN A 1 99 ? -8.603 -7.464 11.369 1.00 96.94 99 GLN A N 1
ATOM 746 C CA . GLN A 1 99 ? -9.101 -8.834 11.351 1.00 96.94 99 GLN A CA 1
ATOM 747 C C . GLN A 1 99 ? -9.407 -9.369 12.759 1.00 96.94 99 GLN A C 1
ATOM 749 O O . GLN A 1 99 ? -9.765 -10.549 12.889 1.00 96.94 99 GLN A O 1
ATOM 754 N N . ILE A 1 100 ? -9.187 -8.586 13.822 1.00 95.38 100 ILE A N 1
ATOM 755 C CA . ILE A 1 100 ? -9.254 -9.054 15.209 1.00 95.38 100 ILE A CA 1
ATOM 756 C C . ILE A 1 100 ? -10.136 -8.127 16.055 1.00 95.38 100 ILE A C 1
ATOM 758 O O . ILE A 1 100 ? -9.616 -7.148 16.585 1.00 95.38 100 ILE A O 1
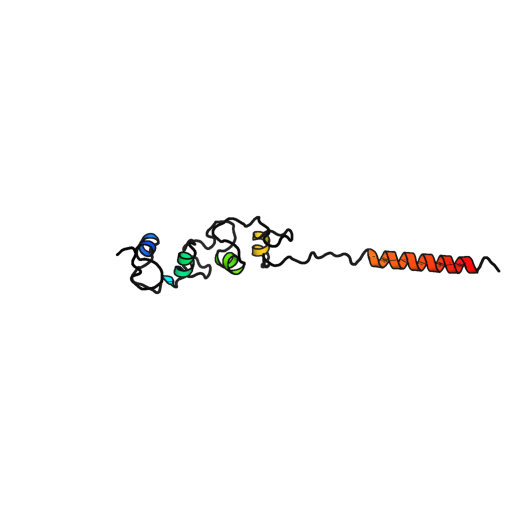ATOM 762 N N . PRO A 1 101 ? -11.383 -8.548 16.367 1.00 94.00 101 PRO A N 1
ATOM 763 C CA . PRO A 1 101 ? -12.308 -7.717 17.125 1.00 94.00 101 PRO A CA 1
ATOM 764 C C . PRO A 1 101 ? -11.703 -7.264 18.448 1.00 94.00 101 PRO A C 1
ATOM 766 O O . PRO A 1 101 ? -11.306 -8.105 19.279 1.00 94.00 101 PRO A O 1
ATOM 769 N N . GLU A 1 102 ? -11.693 -5.961 18.706 1.00 86.75 102 GLU A N 1
ATOM 770 C CA . GLU A 1 102 ? -11.314 -5.446 20.001 1.00 86.75 102 GLU A CA 1
ATOM 771 C C . GLU A 1 102 ? -12.319 -5.917 21.052 1.00 86.75 102 GLU A C 1
ATOM 773 O O . GLU A 1 102 ? -13.545 -5.777 20.969 1.00 86.75 102 GLU A O 1
ATOM 778 N N . ALA A 1 103 ? -11.785 -6.503 22.125 1.00 78.25 103 ALA A N 1
ATOM 779 C CA . ALA A 1 103 ? -12.611 -6.855 23.260 1.00 78.25 103 ALA A CA 1
ATOM 780 C C . ALA A 1 103 ? -13.215 -5.565 23.817 1.00 78.25 103 ALA A C 1
ATOM 782 O O . ALA A 1 103 ? -12.498 -4.758 24.409 1.00 78.25 103 ALA A O 1
ATOM 783 N N . MET A 1 104 ? -14.535 -5.399 23.673 1.00 62.38 104 MET A N 1
ATOM 784 C CA . MET A 1 104 ? -15.265 -4.337 24.355 1.00 62.38 104 MET A CA 1
ATOM 785 C C . MET A 1 104 ? -14.794 -4.295 25.813 1.00 62.38 104 MET A C 1
ATOM 787 O O . MET A 1 104 ? -15.029 -5.249 26.567 1.00 62.38 104 MET A O 1
ATOM 791 N N . GLU A 1 105 ? -14.131 -3.203 26.210 1.00 60.31 105 GLU A N 1
ATOM 792 C CA . GLU A 1 105 ? -13.794 -2.871 27.598 1.00 60.31 105 GLU A CA 1
ATOM 793 C C . GLU A 1 105 ? -15.115 -2.639 28.348 1.00 60.31 105 GLU A C 1
ATOM 795 O O . GLU A 1 105 ? -15.532 -1.533 28.696 1.00 60.31 105 GLU A O 1
ATOM 800 N N . THR A 1 106 ? -15.856 -3.723 28.563 1.00 53.03 106 THR A N 1
ATOM 801 C CA . THR A 1 106 ? -17.065 -3.708 29.352 1.00 53.03 106 THR A CA 1
ATOM 802 C C . THR A 1 106 ? -16.603 -3.603 30.794 1.00 53.03 106 THR A C 1
ATOM 804 O O . THR A 1 106 ? -16.300 -4.573 31.488 1.00 53.03 106 THR A O 1
ATOM 807 N N . THR A 1 107 ? -16.527 -2.366 31.263 1.00 55.56 107 THR A N 1
ATOM 808 C CA . THR A 1 107 ? -16.343 -1.998 32.665 1.00 55.56 107 THR A CA 1
ATOM 809 C C . THR A 1 107 ? -17.570 -2.418 33.498 1.00 55.56 107 THR A C 1
ATOM 811 O O . THR A 1 107 ? -18.164 -1.631 34.226 1.00 55.56 107 THR A O 1
ATOM 814 N N . VAL A 1 108 ? -17.984 -3.691 33.447 1.00 56.75 108 VAL A N 1
ATOM 815 C CA . VAL A 1 108 ? -19.143 -4.233 34.189 1.00 56.75 108 VAL A CA 1
ATOM 816 C C . VAL A 1 108 ? -18.789 -4.607 35.636 1.00 56.75 108 VAL A C 1
ATOM 818 O O . VAL A 1 108 ? -19.471 -5.418 36.260 1.00 56.75 108 VAL A O 1
ATOM 821 N N . ILE A 1 109 ? -17.719 -4.047 36.211 1.00 54.03 109 ILE A N 1
ATOM 822 C CA . ILE A 1 109 ? -17.156 -4.559 37.476 1.00 54.03 109 ILE A CA 1
ATOM 823 C C . ILE A 1 109 ? -17.559 -3.749 38.727 1.00 54.03 109 ILE A C 1
ATOM 825 O O . ILE A 1 109 ? -17.304 -4.203 39.838 1.00 54.03 109 ILE A O 1
ATOM 829 N N . TRP A 1 110 ? -18.255 -2.605 38.627 1.00 55.38 110 TRP A N 1
ATOM 830 C CA . TRP A 1 110 ? -18.453 -1.740 39.816 1.00 55.38 110 TRP A CA 1
ATOM 831 C C . TRP A 1 110 ? -19.876 -1.580 40.363 1.00 55.38 110 TRP A C 1
ATOM 833 O O . TRP A 1 110 ? -20.025 -1.130 41.498 1.00 55.38 110 TRP A O 1
ATOM 843 N N . ILE A 1 111 ? -20.923 -1.998 39.647 1.00 55.03 111 ILE A N 1
ATOM 844 C CA . ILE A 1 111 ? -22.309 -1.915 40.161 1.00 55.03 111 ILE A CA 1
ATOM 845 C C . ILE A 1 111 ? -22.856 -3.236 40.715 1.00 55.03 111 ILE A C 1
ATOM 847 O O . ILE A 1 111 ? -23.734 -3.207 41.575 1.00 55.03 111 ILE A O 1
ATOM 851 N N . ALA A 1 112 ? -22.323 -4.394 40.313 1.00 53.56 112 ALA A N 1
ATOM 852 C CA . ALA A 1 112 ? -22.822 -5.685 40.805 1.00 53.56 112 ALA A CA 1
ATOM 853 C C . ALA A 1 112 ? -22.298 -6.044 42.212 1.00 53.56 112 ALA A C 1
ATOM 855 O O . ALA A 1 112 ? -23.023 -6.620 43.027 1.00 53.56 112 ALA A O 1
ATOM 856 N N . THR A 1 113 ? -21.060 -5.668 42.535 1.00 56.41 113 THR A N 1
ATOM 857 C CA . THR A 1 113 ? -20.399 -5.988 43.811 1.00 56.41 113 THR A CA 1
ATOM 858 C C . THR A 1 113 ? -21.003 -5.257 45.022 1.00 56.41 113 THR A C 1
ATOM 860 O O . THR A 1 113 ? -21.250 -5.926 46.028 1.00 56.41 113 THR A O 1
ATOM 863 N N . PRO A 1 114 ? -21.344 -3.950 44.979 1.00 58.06 114 PRO A N 1
ATOM 864 C CA . PRO A 1 114 ? -21.982 -3.286 46.120 1.00 58.06 114 PRO A CA 1
ATOM 865 C C . PRO A 1 114 ? -23.416 -3.773 46.383 1.00 58.06 114 PRO A C 1
ATOM 867 O O . PRO A 1 114 ? -23.829 -3.891 47.538 1.00 58.06 114 PRO A O 1
ATOM 870 N N . VAL A 1 115 ? -24.182 -4.090 45.332 1.00 60.72 115 VAL A N 1
ATOM 871 C CA . VAL A 1 115 ? -25.607 -4.453 45.455 1.00 60.72 115 VAL A CA 1
ATOM 872 C C . VAL A 1 115 ? -25.791 -5.806 46.151 1.00 60.72 115 VAL A C 1
ATOM 874 O O . VAL A 1 115 ? -26.639 -5.928 47.040 1.00 60.72 115 VAL A O 1
ATOM 877 N N . LEU A 1 116 ? -24.965 -6.808 45.823 1.00 59.97 116 LEU A N 1
ATOM 878 C CA . LEU A 1 116 ? -25.031 -8.128 46.465 1.00 59.97 116 LEU A CA 1
ATOM 879 C C . LEU A 1 116 ? -24.634 -8.081 47.950 1.00 59.97 116 LEU A C 1
ATOM 881 O O . LEU A 1 116 ? -25.243 -8.768 48.774 1.00 59.97 116 LEU A O 1
ATOM 885 N N . VAL A 1 117 ? -23.672 -7.229 48.316 1.00 61.91 117 VAL A N 1
ATOM 886 C CA . VAL A 1 117 ? -23.236 -7.061 49.712 1.00 61.91 117 VAL A CA 1
ATOM 887 C C . VAL A 1 117 ? -24.333 -6.405 50.561 1.00 61.91 117 VAL A C 1
ATOM 889 O O . VAL A 1 117 ? -24.626 -6.878 51.661 1.00 61.91 117 VAL A O 1
ATOM 892 N N . ILE A 1 118 ? -25.008 -5.370 50.048 1.00 65.50 118 ILE A N 1
ATOM 893 C CA . ILE A 1 118 ? -26.091 -4.677 50.771 1.00 65.50 118 ILE A CA 1
ATOM 894 C C . ILE A 1 118 ? -27.310 -5.591 50.974 1.00 65.50 118 ILE A C 1
ATOM 896 O O . ILE A 1 118 ? -27.897 -5.602 52.063 1.00 65.50 118 ILE A O 1
ATOM 900 N N . ALA A 1 119 ? -27.678 -6.390 49.966 1.00 67.69 119 ALA A N 1
ATOM 901 C CA . ALA A 1 119 ? -28.774 -7.353 50.079 1.00 67.69 119 ALA A CA 1
ATOM 902 C C . ALA A 1 119 ? -28.471 -8.440 51.128 1.00 67.69 119 ALA A C 1
ATOM 904 O O . ALA A 1 119 ? -29.324 -8.748 51.966 1.00 67.69 119 ALA A O 1
ATOM 905 N N . GLY A 1 120 ? -27.236 -8.958 51.140 1.00 69.19 120 GLY A N 1
ATOM 906 C CA . GLY A 1 120 ? -26.777 -9.940 52.125 1.00 69.19 120 GLY A CA 1
ATOM 907 C C . GLY A 1 120 ? -26.801 -9.413 53.564 1.00 69.19 120 GLY A C 1
ATOM 908 O O . GLY A 1 120 ? -27.341 -10.074 54.453 1.00 69.19 120 GLY A O 1
ATOM 909 N N . ILE A 1 121 ? -26.292 -8.196 53.797 1.00 72.25 121 ILE A N 1
ATOM 910 C CA . ILE A 1 121 ? -26.299 -7.559 55.127 1.00 72.25 121 ILE A CA 1
ATOM 911 C C . ILE A 1 121 ? -27.737 -7.296 55.595 1.00 72.25 121 ILE A C 1
ATOM 913 O O . ILE A 1 121 ? -28.076 -7.582 56.743 1.00 72.25 121 ILE A O 1
ATOM 917 N N . SER A 1 122 ? -28.608 -6.811 54.707 1.00 71.44 122 SER A N 1
ATOM 918 C CA . SER A 1 122 ? -30.009 -6.521 55.040 1.00 71.44 122 SER A CA 1
ATOM 919 C C . SER A 1 122 ? -30.783 -7.785 55.427 1.00 71.44 122 SER A C 1
ATOM 921 O O . SER A 1 122 ? -31.507 -7.788 56.425 1.00 71.44 122 SER A O 1
ATOM 923 N N . ALA A 1 123 ? -30.592 -8.882 54.686 1.00 73.81 123 ALA A N 1
ATOM 924 C CA . ALA A 1 123 ? -31.189 -10.175 55.011 1.00 73.81 123 ALA A CA 1
ATOM 925 C C . ALA A 1 123 ? -30.673 -10.723 56.353 1.00 73.81 123 ALA A C 1
ATOM 927 O O . ALA A 1 123 ? -31.457 -11.217 57.165 1.00 73.81 123 ALA A O 1
ATOM 928 N N . PHE A 1 124 ? -29.373 -10.582 56.626 1.00 76.56 124 PHE A N 1
ATOM 929 C CA . PHE A 1 124 ? -28.766 -11.007 57.887 1.00 76.56 124 PHE A CA 1
ATOM 930 C C . PHE A 1 124 ? -29.314 -10.227 59.094 1.00 76.56 124 PHE A C 1
ATOM 932 O O . PHE A 1 124 ? -29.742 -10.831 60.081 1.00 76.56 124 PHE A O 1
ATOM 939 N N . VAL A 1 125 ? -29.395 -8.895 58.997 1.00 75.12 125 VAL A N 1
ATOM 940 C CA . VAL A 1 125 ? -29.974 -8.034 60.045 1.00 75.12 125 VAL A CA 1
ATOM 941 C C . VAL A 1 125 ? -31.454 -8.356 60.279 1.00 75.12 125 VAL A C 1
ATOM 943 O O . VAL A 1 125 ? -31.898 -8.429 61.427 1.00 75.12 125 VAL A O 1
ATOM 946 N N . TYR A 1 126 ? -32.221 -8.607 59.214 1.00 79.31 126 TYR A N 1
ATOM 947 C CA . TYR A 1 126 ? -33.627 -9.002 59.323 1.00 79.31 126 TYR A CA 1
ATOM 948 C C . TYR A 1 126 ? -33.808 -10.325 60.090 1.00 79.31 126 TYR A C 1
ATOM 950 O O . TYR A 1 126 ? -34.670 -10.422 60.969 1.00 79.31 126 TYR A O 1
ATOM 958 N N . VAL A 1 127 ? -32.973 -11.333 59.808 1.00 75.38 127 VAL A N 1
ATOM 959 C CA . VAL A 1 127 ? -33.014 -12.636 60.496 1.00 75.38 127 VAL A CA 1
ATOM 960 C C . VAL A 1 127 ? -32.641 -12.509 61.975 1.00 75.38 127 VAL A C 1
ATOM 962 O O . VAL A 1 127 ? -33.297 -13.128 62.815 1.00 75.38 127 VAL A O 1
ATOM 965 N N . LEU A 1 128 ? -31.635 -11.693 62.310 1.00 74.56 128 LEU A N 1
ATOM 966 C CA . LEU A 1 128 ? -31.248 -11.438 63.701 1.00 74.56 128 LEU A CA 1
ATOM 967 C C . LEU A 1 128 ? -32.375 -10.767 64.492 1.00 74.56 128 LEU A C 1
ATOM 969 O O . LEU A 1 128 ? -32.758 -11.258 65.552 1.00 74.56 128 LEU A O 1
ATOM 973 N N . LYS A 1 129 ? -32.984 -9.715 63.936 1.00 73.19 129 LYS A N 1
ATOM 974 C CA . LYS A 1 129 ? -34.062 -8.977 64.608 1.00 73.19 129 LYS A CA 1
ATOM 975 C C . LYS A 1 129 ? -35.306 -9.837 64.855 1.00 73.19 129 LYS A C 1
ATOM 977 O O . LYS A 1 129 ? -35.964 -9.687 65.879 1.00 73.19 129 LYS A O 1
ATOM 982 N N . ARG A 1 130 ? -35.622 -10.775 63.953 1.00 74.12 130 ARG A N 1
ATOM 983 C CA . ARG A 1 130 ? -36.764 -11.694 64.115 1.00 74.12 130 ARG A CA 1
ATOM 984 C C . ARG A 1 130 ? -36.563 -12.719 65.238 1.00 74.12 130 ARG A C 1
ATOM 986 O O . ARG A 1 130 ? -37.551 -13.262 65.717 1.00 74.12 130 ARG A O 1
ATOM 993 N N . ARG A 1 131 ? -35.328 -13.012 65.656 1.00 68.69 131 ARG A N 1
ATOM 994 C CA . ARG A 1 131 ? -35.051 -13.973 66.740 1.00 68.69 131 ARG A CA 1
ATOM 995 C C . ARG A 1 131 ? -35.243 -13.382 68.136 1.00 68.69 131 ARG A C 1
ATOM 997 O O . ARG A 1 131 ? -35.549 -14.129 69.055 1.00 68.69 131 ARG A O 1
ATOM 1004 N N . GLU A 1 132 ? -35.112 -12.069 68.286 1.00 63.47 132 GLU A N 1
ATOM 1005 C CA . GLU A 1 132 ? -35.246 -11.389 69.582 1.00 63.47 132 GLU A CA 1
ATOM 1006 C C . GLU A 1 132 ? -36.706 -11.148 69.993 1.00 63.47 132 GLU A C 1
ATOM 1008 O O . GLU A 1 132 ? -36.992 -11.003 71.174 1.00 63.47 132 GLU A O 1
ATOM 1013 N N . THR A 1 133 ? -37.655 -11.152 69.051 1.00 61.84 133 THR A N 1
ATOM 1014 C CA . THR A 1 133 ? -39.074 -10.849 69.326 1.00 61.84 133 THR A CA 1
ATOM 1015 C C . THR A 1 133 ? -39.897 -12.035 69.851 1.00 61.84 133 THR A C 1
ATOM 1017 O O . THR A 1 133 ? -41.117 -11.919 69.934 1.00 61.84 133 THR A O 1
ATOM 1020 N N . TRP A 1 134 ? -39.273 -13.184 70.135 1.00 56.28 134 TRP A N 1
ATOM 1021 C CA . TRP A 1 134 ? -39.946 -14.412 70.601 1.00 56.28 134 TRP A CA 1
ATOM 1022 C C . TRP A 1 134 ? -39.468 -14.907 71.979 1.00 56.28 134 TRP A C 1
ATOM 1024 O O . TRP A 1 134 ? -39.750 -16.051 72.332 1.00 56.28 134 TRP A O 1
ATOM 1034 N N . ASN A 1 135 ? -38.778 -14.061 72.749 1.00 51.91 135 ASN A N 1
ATOM 1035 C CA . 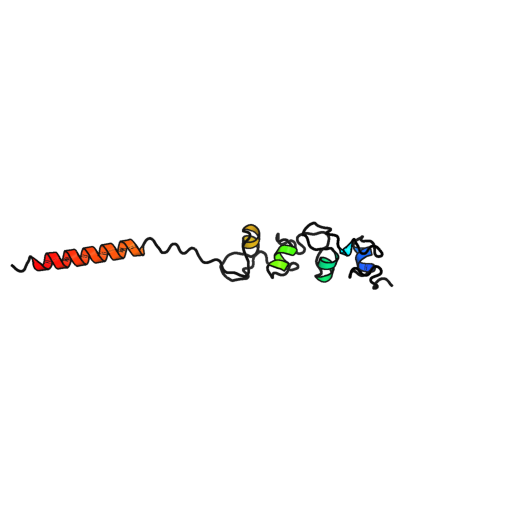ASN A 1 135 ? -38.479 -14.272 74.173 1.00 51.91 135 ASN A CA 1
ATOM 1036 C C . ASN A 1 135 ? -39.270 -13.279 75.028 1.00 51.91 135 ASN A C 1
ATOM 1038 O O . ASN A 1 135 ? -39.553 -13.627 76.194 1.00 51.91 135 ASN A O 1
#